Protein AF-A0A060Z5H0-F1 (afdb_monomer_lite)

Structure (mmCIF, N/CA/C/O backbone):
data_AF-A0A060Z5H0-F1
#
_entry.id   AF-A0A060Z5H0-F1
#
loop_
_atom_site.group_PDB
_atom_site.id
_atom_site.type_symbol
_atom_site.label_atom_id
_atom_site.label_alt_id
_atom_site.label_comp_id
_atom_site.label_asym_id
_atom_site.label_entity_id
_atom_site.label_seq_id
_atom_site.pdbx_PDB_ins_code
_atom_site.Cartn_x
_atom_site.Cartn_y
_atom_site.Cartn_z
_atom_site.occupancy
_atom_site.B_iso_or_equiv
_atom_site.auth_seq_id
_atom_site.auth_comp_id
_atom_site.auth_asym_id
_atom_site.auth_atom_id
_atom_site.pdbx_PDB_model_num
ATOM 1 N N . MET A 1 1 ? 12.220 -3.354 -0.453 1.00 87.06 1 MET A N 1
ATOM 2 C CA . MET A 1 1 ? 10.775 -3.037 -0.359 1.00 87.06 1 MET A CA 1
ATOM 3 C C . MET A 1 1 ? 9.912 -3.840 -1.338 1.00 87.06 1 MET A C 1
ATOM 5 O O . MET A 1 1 ? 8.982 -4.487 -0.876 1.00 87.06 1 MET A O 1
ATOM 9 N N . VAL A 1 2 ? 10.214 -3.876 -2.645 1.00 93.00 2 VAL A N 1
ATOM 10 C CA . VAL A 1 2 ? 9.435 -4.644 -3.650 1.00 93.00 2 VAL A CA 1
ATOM 11 C C . VAL A 1 2 ? 9.179 -6.096 -3.223 1.00 93.00 2 VAL A C 1
ATOM 13 O O . VAL A 1 2 ? 8.048 -6.565 -3.284 1.00 93.00 2 VAL A O 1
ATOM 16 N N . PHE A 1 3 ? 10.195 -6.784 -2.693 1.00 94.00 3 PHE A N 1
ATOM 17 C CA . PHE A 1 3 ? 10.060 -8.153 -2.181 1.00 94.00 3 PHE A CA 1
ATOM 18 C C . PHE A 1 3 ? 9.012 -8.300 -1.062 1.00 94.00 3 PHE A C 1
ATOM 20 O O . PHE A 1 3 ? 8.245 -9.257 -1.065 1.00 94.00 3 PHE A O 1
ATOM 27 N N . ILE A 1 4 ? 8.947 -7.343 -0.131 1.00 93.38 4 ILE A N 1
ATOM 28 C CA . ILE A 1 4 ? 7.990 -7.344 0.989 1.00 93.38 4 ILE A CA 1
ATOM 29 C C . ILE A 1 4 ? 6.561 -7.260 0.448 1.00 93.38 4 ILE A C 1
ATOM 31 O O . ILE A 1 4 ? 5.695 -8.051 0.821 1.00 93.38 4 ILE A O 1
ATOM 35 N N . ASN A 1 5 ? 6.336 -6.341 -0.492 1.00 95.31 5 ASN A N 1
ATOM 36 C CA . ASN A 1 5 ? 5.045 -6.200 -1.153 1.00 95.31 5 ASN A CA 1
ATOM 37 C C . ASN A 1 5 ? 4.707 -7.440 -1.985 1.00 95.31 5 ASN A C 1
ATOM 39 O O . ASN A 1 5 ? 3.589 -7.935 -1.895 1.00 95.31 5 ASN A O 1
ATOM 43 N N . LEU A 1 6 ? 5.670 -8.014 -2.712 1.00 95.56 6 LEU A N 1
ATOM 44 C CA . LEU A 1 6 ? 5.471 -9.255 -3.463 1.00 95.56 6 LEU A CA 1
ATOM 45 C C . LEU A 1 6 ? 5.074 -10.423 -2.554 1.00 95.56 6 LEU A C 1
ATOM 47 O O . LEU A 1 6 ? 4.187 -11.203 -2.905 1.00 95.56 6 LEU A O 1
ATOM 51 N N . TYR A 1 7 ? 5.706 -10.535 -1.384 1.00 96.12 7 TYR A N 1
ATOM 52 C CA . TYR A 1 7 ? 5.340 -11.523 -0.378 1.00 96.12 7 TYR A CA 1
ATOM 53 C C . TYR A 1 7 ? 3.886 -11.326 0.068 1.00 96.12 7 TYR A C 1
ATOM 55 O O . TYR A 1 7 ? 3.097 -12.267 0.007 1.00 96.12 7 TYR A O 1
ATOM 63 N N . GLY A 1 8 ? 3.499 -10.095 0.424 1.00 95.00 8 GLY A N 1
ATOM 64 C CA . GLY A 1 8 ? 2.116 -9.767 0.784 1.00 95.00 8 GLY A CA 1
ATOM 65 C C . GLY A 1 8 ? 1.114 -10.041 -0.345 1.00 95.00 8 GLY A C 1
ATOM 66 O O . GLY A 1 8 ? 0.004 -10.511 -0.097 1.00 95.00 8 GLY A O 1
ATOM 67 N N . VAL A 1 9 ? 1.507 -9.834 -1.604 1.00 94.88 9 VAL A N 1
ATOM 68 C CA . VAL A 1 9 ? 0.677 -10.173 -2.768 1.00 94.88 9 VAL A CA 1
ATOM 69 C C . VAL A 1 9 ? 0.440 -11.679 -2.861 1.00 94.88 9 VAL A C 1
ATOM 71 O O . VAL A 1 9 ? -0.715 -12.081 -3.032 1.00 94.88 9 VAL A O 1
ATOM 74 N N . LYS A 1 10 ? 1.499 -12.490 -2.730 1.00 94.81 10 LYS A N 1
ATOM 75 C CA . LYS A 1 10 ? 1.450 -13.952 -2.899 1.00 94.81 10 LYS A CA 1
ATOM 76 C C . LYS A 1 10 ? 0.838 -14.694 -1.713 1.00 94.81 10 LYS A C 1
ATOM 78 O O . LYS A 1 10 ? 0.102 -15.650 -1.929 1.00 94.81 10 LYS A O 1
ATOM 83 N N . TYR A 1 11 ? 1.141 -14.271 -0.489 1.00 95.81 11 TYR A N 1
ATOM 84 C CA . TYR A 1 11 ? 0.785 -14.997 0.736 1.00 95.81 11 TYR A CA 1
ATOM 85 C C . TYR A 1 11 ? -0.258 -14.276 1.601 1.00 95.81 11 TYR A C 1
ATOM 87 O O . TYR A 1 11 ? -0.788 -14.867 2.537 1.00 95.81 11 TYR A O 1
ATOM 95 N N . GLY A 1 12 ? -0.601 -13.028 1.268 1.00 95.62 12 GLY A N 1
ATOM 96 C CA . GLY A 1 12 ? -1.593 -12.224 1.981 1.00 95.62 12 GLY A CA 1
ATOM 97 C C . GLY A 1 12 ? -0.980 -11.261 2.999 1.00 95.62 12 GLY A C 1
ATOM 98 O O . GLY A 1 12 ? 0.125 -11.463 3.506 1.00 95.62 12 GLY A O 1
ATOM 99 N N . ALA A 1 13 ? -1.719 -10.193 3.306 1.00 96.38 13 ALA A N 1
ATOM 100 C CA . ALA A 1 13 ? -1.252 -9.140 4.205 1.00 96.38 13 ALA A CA 1
ATOM 101 C C . ALA A 1 13 ? -1.159 -9.590 5.674 1.00 96.38 13 ALA A C 1
ATOM 103 O O . ALA A 1 13 ? -0.258 -9.151 6.383 1.00 96.38 13 ALA A O 1
ATOM 104 N N . ILE A 1 14 ? -2.040 -10.501 6.108 1.00 97.00 14 ILE A N 1
ATOM 105 C CA . ILE A 1 14 ? -2.019 -11.080 7.462 1.00 97.00 14 ILE A CA 1
ATOM 106 C C . ILE A 1 14 ? -0.723 -11.867 7.678 1.00 97.00 14 ILE A C 1
ATOM 108 O O . ILE A 1 14 ? 0.026 -11.567 8.599 1.00 97.00 14 ILE A O 1
ATOM 112 N N . ALA A 1 15 ? -0.396 -12.793 6.769 1.00 97.44 15 ALA A N 1
ATOM 113 C CA . ALA A 1 15 ? 0.831 -13.584 6.857 1.00 97.44 15 ALA A CA 1
ATOM 114 C C . ALA A 1 15 ? 2.092 -12.705 6.848 1.00 97.44 15 ALA A C 1
ATOM 116 O O . ALA A 1 15 ? 3.072 -13.011 7.524 1.00 97.44 15 ALA A O 1
ATOM 117 N N . LEU A 1 16 ? 2.080 -11.602 6.089 1.00 97.06 16 LEU A N 1
ATOM 118 C CA . LEU A 1 16 ? 3.180 -10.640 6.094 1.00 97.06 16 LEU A CA 1
ATOM 119 C C . LEU A 1 16 ? 3.335 -9.960 7.463 1.00 97.06 16 LEU A C 1
ATOM 121 O O . LEU A 1 16 ? 4.451 -9.870 7.975 1.00 97.06 16 LEU A O 1
ATOM 125 N N . GLN A 1 17 ? 2.232 -9.484 8.044 1.00 96.94 17 GLN A N 1
ATOM 126 C CA . GLN A 1 17 ? 2.236 -8.853 9.362 1.00 96.94 17 GLN A CA 1
ATOM 127 C C . GLN A 1 17 ? 2.701 -9.832 10.447 1.00 96.94 17 GLN A C 1
ATOM 129 O O . GLN A 1 17 ? 3.594 -9.491 11.223 1.00 96.94 17 GLN A O 1
ATOM 134 N N . GLU A 1 18 ? 2.164 -11.052 10.460 1.00 96.62 18 GLU A N 1
ATOM 135 C CA . GLU A 1 18 ? 2.528 -12.092 11.427 1.00 96.62 18 GLU A CA 1
ATOM 136 C C . GLU A 1 18 ? 4.012 -12.454 11.352 1.00 96.62 18 GLU A C 1
ATOM 138 O O . GLU A 1 18 ? 4.663 -12.583 12.387 1.00 96.62 18 GLU A O 1
ATOM 143 N N . ILE A 1 19 ? 4.582 -12.566 10.148 1.00 96.88 19 ILE A N 1
ATOM 144 C CA . ILE A 1 19 ? 6.008 -12.875 9.988 1.00 96.88 19 ILE A CA 1
ATOM 145 C C . ILE A 1 19 ? 6.880 -11.784 10.590 1.00 96.88 19 ILE A C 1
ATOM 147 O O . ILE A 1 19 ? 7.803 -12.103 11.338 1.00 96.88 19 ILE A O 1
ATOM 151 N N . PHE A 1 20 ? 6.598 -10.512 10.310 1.00 96.81 20 PHE A N 1
ATOM 152 C CA . PHE A 1 20 ? 7.379 -9.431 10.904 1.00 96.81 20 PHE A CA 1
ATOM 153 C C . PHE A 1 20 ? 7.239 -9.405 12.423 1.00 96.81 20 PHE A C 1
ATOM 155 O O . PHE A 1 20 ? 8.248 -9.373 13.126 1.00 96.81 20 PHE A O 1
ATOM 162 N N . ASP A 1 21 ? 6.013 -9.481 12.933 1.00 96.50 21 ASP A N 1
ATOM 163 C CA . ASP A 1 21 ? 5.782 -9.396 14.373 1.00 96.50 21 ASP A CA 1
ATOM 164 C C . ASP A 1 21 ? 6.263 -10.646 15.132 1.00 96.50 21 ASP A C 1
ATOM 166 O O . ASP A 1 21 ? 6.560 -10.559 16.324 1.00 96.50 21 ASP A O 1
ATOM 170 N N . SER A 1 22 ? 6.435 -11.785 14.447 1.00 97.19 22 SER A N 1
ATOM 171 C CA . SER A 1 22 ? 7.081 -12.980 15.009 1.00 97.19 22 SER A CA 1
ATOM 172 C C . SER A 1 22 ? 8.581 -12.798 15.260 1.00 97.19 22 SER A C 1
ATOM 174 O O . SER A 1 22 ? 9.131 -13.449 16.148 1.00 97.19 22 SER A O 1
ATOM 176 N N . ILE A 1 23 ? 9.244 -11.912 14.506 1.00 96.81 23 ILE A N 1
ATOM 177 C CA . ILE A 1 23 ? 10.660 -11.578 14.714 1.00 96.81 23 ILE A CA 1
ATOM 178 C C . ILE A 1 23 ? 10.786 -10.701 15.957 1.00 96.81 23 ILE A C 1
ATOM 180 O O . ILE A 1 23 ? 11.606 -10.962 16.836 1.00 96.81 23 ILE A O 1
ATOM 184 N N . GLN A 1 24 ? 9.966 -9.653 16.024 1.00 94.75 24 GLN A N 1
ATOM 185 C CA . GLN A 1 24 ? 9.896 -8.749 17.160 1.00 94.75 24 GLN A CA 1
ATOM 186 C C . GLN A 1 24 ? 8.511 -8.092 17.203 1.00 94.75 24 GLN A C 1
ATOM 188 O O . GLN A 1 24 ? 8.045 -7.607 16.170 1.00 94.75 24 GLN A O 1
ATOM 193 N N . PRO A 1 25 ? 7.871 -7.972 18.383 1.00 94.75 25 PRO A N 1
ATOM 194 C CA . PRO A 1 25 ? 6.619 -7.237 18.498 1.00 94.75 25 PRO A CA 1
ATOM 195 C C . PRO A 1 25 ? 6.749 -5.824 17.922 1.00 94.75 25 PRO A C 1
ATOM 197 O O . PRO A 1 25 ? 7.693 -5.105 18.256 1.00 94.75 25 PRO A O 1
ATOM 200 N N . LYS A 1 26 ? 5.767 -5.408 17.114 1.00 95.06 26 LYS A N 1
ATOM 201 C CA . LYS A 1 26 ? 5.696 -4.082 16.471 1.00 95.06 26 LYS A CA 1
ATOM 202 C C . LYS A 1 26 ? 6.633 -3.868 15.286 1.00 95.06 26 LYS A C 1
ATOM 204 O O . LYS A 1 26 ? 6.644 -2.772 14.716 1.00 95.06 26 LYS A O 1
ATOM 209 N N . MET A 1 27 ? 7.374 -4.894 14.874 1.00 96.31 27 MET A N 1
ATOM 210 C CA . MET A 1 27 ? 8.275 -4.809 13.729 1.00 96.31 27 MET A CA 1
ATOM 211 C C . MET A 1 27 ? 7.520 -4.496 12.436 1.00 96.31 27 MET A C 1
ATOM 213 O O . MET A 1 27 ? 8.025 -3.732 11.616 1.00 96.31 27 MET A O 1
ATOM 217 N N . PHE A 1 28 ? 6.294 -5.004 12.262 1.00 97.38 28 PHE A N 1
ATOM 218 C CA . PHE A 1 28 ? 5.484 -4.680 11.088 1.00 97.38 28 PHE A CA 1
ATOM 219 C C . PHE A 1 28 ? 5.235 -3.170 10.976 1.00 97.38 28 PHE A C 1
ATOM 221 O O . PHE A 1 28 ? 5.504 -2.565 9.936 1.00 97.38 28 PHE A O 1
ATOM 228 N N . GLY A 1 29 ? 4.806 -2.540 12.074 1.00 97.06 29 GLY A N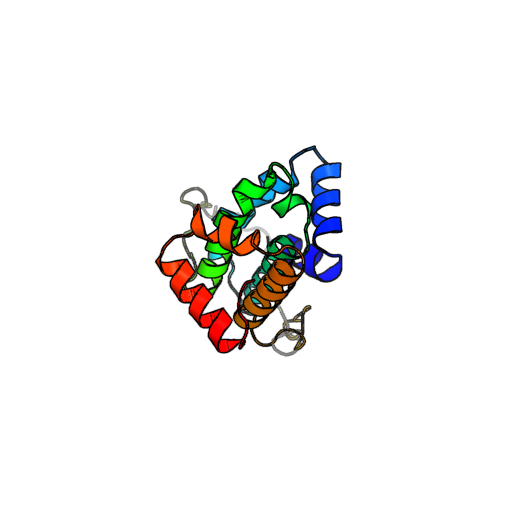 1
ATOM 229 C CA . GLY A 1 29 ? 4.615 -1.092 12.135 1.00 97.06 29 GLY A CA 1
ATOM 230 C C . GLY A 1 29 ? 5.906 -0.316 11.864 1.00 97.06 29 GLY A C 1
ATOM 231 O O . GLY A 1 29 ? 5.883 0.658 11.114 1.00 97.06 29 GLY A O 1
ATOM 232 N N . MET A 1 30 ? 7.043 -0.775 12.400 1.00 96.69 30 MET A N 1
ATOM 233 C CA . MET A 1 30 ? 8.350 -0.152 12.149 1.00 96.69 30 MET A CA 1
ATOM 234 C C . MET A 1 30 ? 8.761 -0.224 10.677 1.00 96.69 30 MET A C 1
ATOM 236 O O . MET A 1 30 ? 9.251 0.765 10.137 1.00 96.69 30 MET A O 1
ATOM 240 N N . VAL A 1 31 ? 8.543 -1.360 10.010 1.00 96.94 31 VAL A N 1
ATOM 241 C CA . VAL A 1 31 ? 8.838 -1.513 8.578 1.00 96.94 31 VAL A CA 1
ATOM 242 C C . VAL A 1 31 ? 7.952 -0.594 7.741 1.00 96.94 31 VAL A C 1
ATOM 244 O O . VAL A 1 31 ? 8.447 0.052 6.818 1.00 96.94 31 VAL A O 1
ATOM 247 N N . LEU A 1 32 ? 6.663 -0.478 8.069 1.00 97.38 32 LEU A N 1
ATOM 248 C CA . LEU A 1 32 ? 5.785 0.462 7.375 1.00 97.38 32 LEU A CA 1
ATOM 249 C C . LEU A 1 32 ? 6.248 1.911 7.559 1.00 97.38 32 LEU A C 1
ATOM 251 O O . LEU A 1 32 ? 6.389 2.636 6.578 1.00 97.38 32 LEU A O 1
ATOM 255 N N . GLU A 1 33 ? 6.520 2.314 8.799 1.00 96.88 33 GLU A N 1
ATOM 256 C CA . GLU A 1 33 ? 6.858 3.694 9.156 1.00 96.88 33 GLU A CA 1
ATOM 257 C C . GLU A 1 33 ? 8.236 4.130 8.648 1.00 96.88 33 GLU A C 1
ATOM 259 O O . GLU A 1 33 ? 8.386 5.252 8.172 1.00 96.88 33 GLU A O 1
ATOM 264 N N . LYS A 1 34 ? 9.251 3.269 8.770 1.00 96.12 34 LYS A N 1
ATOM 265 C CA . LYS A 1 34 ? 10.653 3.630 8.506 1.00 96.12 34 LYS A CA 1
ATOM 266 C C . LYS A 1 34 ? 11.151 3.220 7.129 1.00 96.12 34 LYS A C 1
ATOM 268 O O . LYS A 1 34 ? 12.203 3.695 6.728 1.00 96.12 34 LYS A O 1
ATOM 273 N N . ILE A 1 35 ? 10.440 2.333 6.432 1.00 95.06 35 ILE A N 1
ATOM 274 C CA . ILE A 1 35 ? 10.881 1.809 5.136 1.00 95.06 35 ILE A CA 1
ATOM 275 C C . ILE A 1 35 ? 9.807 2.034 4.080 1.00 95.06 35 ILE A C 1
ATOM 277 O O . ILE A 1 35 ? 10.060 2.709 3.094 1.00 95.06 35 ILE A O 1
ATOM 281 N N . VAL A 1 36 ? 8.604 1.480 4.250 1.00 96.44 36 VAL A N 1
ATOM 282 C CA . VAL A 1 36 ? 7.615 1.498 3.159 1.00 96.44 36 VAL A CA 1
ATOM 283 C C . VAL A 1 36 ? 7.140 2.916 2.859 1.00 96.44 36 VAL A C 1
ATOM 285 O O . VAL A 1 36 ? 7.207 3.330 1.711 1.00 96.44 36 VAL A O 1
ATOM 288 N N . ILE A 1 37 ? 6.690 3.664 3.866 1.00 96.50 37 ILE A N 1
ATOM 289 C CA . ILE A 1 37 ? 6.175 5.027 3.680 1.00 96.50 37 ILE A CA 1
ATOM 290 C C . ILE A 1 37 ? 7.226 5.982 3.078 1.00 96.50 37 ILE A C 1
ATOM 292 O O . ILE A 1 37 ? 6.892 6.625 2.083 1.00 96.50 37 ILE A O 1
ATOM 296 N N . PRO A 1 38 ? 8.459 6.095 3.615 1.00 95.69 38 PRO A N 1
ATOM 297 C CA . PRO A 1 38 ? 9.442 7.039 3.081 1.00 95.69 38 PRO A CA 1
ATOM 298 C C . PRO A 1 38 ? 10.040 6.606 1.737 1.00 95.69 38 PRO A C 1
ATOM 300 O O . PRO A 1 38 ? 10.292 7.453 0.889 1.00 95.69 38 PRO A O 1
ATOM 303 N N . GLU A 1 39 ? 10.229 5.305 1.505 1.00 94.00 39 GLU A N 1
ATOM 304 C CA . GLU A 1 39 ? 10.989 4.841 0.338 1.00 94.00 39 GLU A CA 1
ATOM 305 C C . GLU A 1 39 ? 10.104 4.500 -0.870 1.00 94.00 39 GLU A C 1
ATOM 307 O O . GLU A 1 39 ? 10.637 4.227 -1.943 1.00 94.00 39 GLU A O 1
ATOM 312 N N . VAL A 1 40 ? 8.764 4.479 -0.746 1.00 95.88 40 VAL A N 1
ATOM 313 C CA . VAL A 1 40 ? 7.873 4.049 -1.851 1.00 95.88 40 VAL A CA 1
ATOM 314 C C . VAL A 1 40 ? 8.043 4.882 -3.119 1.00 95.88 40 VAL A C 1
ATOM 316 O O . VAL A 1 40 ? 7.907 4.340 -4.211 1.00 95.88 40 VAL A O 1
ATOM 319 N N . GLN A 1 41 ? 8.389 6.165 -2.990 1.00 95.56 41 GLN A N 1
ATOM 320 C CA . GLN A 1 41 ? 8.627 7.047 -4.137 1.00 95.56 41 GLN A CA 1
ATOM 321 C C . GLN A 1 41 ? 9.884 6.699 -4.938 1.00 95.56 41 GLN A C 1
ATOM 323 O O . GLN A 1 41 ? 9.939 7.008 -6.123 1.00 95.56 41 GLN A O 1
ATOM 328 N N . LYS A 1 42 ? 10.847 5.999 -4.332 1.00 94.19 42 LYS A N 1
ATOM 329 C CA . LYS A 1 42 ? 12.096 5.579 -4.984 1.00 94.19 42 LYS A CA 1
ATOM 330 C C . LYS A 1 42 ? 11.953 4.272 -5.769 1.00 94.19 42 LYS A C 1
ATOM 332 O O . LYS A 1 42 ? 12.930 3.707 -6.250 1.00 94.19 42 LYS A O 1
ATOM 337 N N . VAL A 1 43 ? 10.745 3.704 -5.832 1.00 93.25 43 VAL A N 1
ATOM 338 C CA . VAL A 1 43 ? 10.500 2.472 -6.590 1.00 93.25 43 VAL A CA 1
ATOM 339 C C . VAL A 1 43 ? 10.424 2.809 -8.068 1.00 93.25 43 VAL A C 1
ATOM 341 O O . VAL A 1 43 ? 9.419 3.346 -8.532 1.00 93.25 43 VAL A O 1
ATOM 344 N N . SER A 1 44 ? 11.449 2.401 -8.802 1.00 89.94 44 SER A N 1
ATOM 345 C CA . SER A 1 44 ? 11.507 2.502 -10.256 1.00 89.94 44 SER A CA 1
ATOM 346 C C . SER A 1 44 ? 11.115 1.192 -10.928 1.00 89.94 44 SER A C 1
ATOM 348 O O . SER A 1 44 ? 11.310 0.111 -10.374 1.00 89.94 44 SER A O 1
ATOM 350 N N . GLY A 1 45 ? 10.584 1.298 -12.144 1.00 90.62 45 GLY A N 1
ATOM 351 C CA . GLY A 1 45 ? 10.180 0.151 -12.956 1.00 90.62 45 GLY A CA 1
ATOM 352 C C . GLY A 1 45 ? 8.671 -0.131 -12.899 1.00 90.62 45 GLY A C 1
ATOM 353 O O . GLY A 1 45 ? 8.045 -0.067 -11.835 1.00 90.62 45 GLY A O 1
ATOM 354 N N . PRO A 1 46 ? 8.028 -0.421 -14.047 1.00 91.12 46 PRO A N 1
ATOM 355 C CA . PRO A 1 46 ? 6.579 -0.601 -14.109 1.00 91.12 46 PRO A CA 1
ATOM 356 C C . PRO A 1 46 ? 6.102 -1.827 -13.318 1.00 91.12 46 PRO A C 1
ATOM 358 O O . PRO A 1 46 ? 5.035 -1.780 -12.699 1.00 91.12 46 PRO A O 1
ATOM 361 N N . VAL A 1 47 ? 6.882 -2.913 -13.308 1.00 92.75 47 VAL A N 1
ATOM 362 C CA . VAL A 1 47 ? 6.544 -4.153 -12.593 1.00 92.75 47 VAL A CA 1
ATOM 363 C C . VAL A 1 47 ? 6.687 -3.952 -11.085 1.00 92.75 47 VAL A C 1
ATOM 365 O O . VAL A 1 47 ? 5.782 -4.291 -10.323 1.00 92.75 47 VAL A O 1
ATOM 368 N N . GLU A 1 48 ? 7.775 -3.335 -10.641 1.00 94.50 48 GLU A N 1
ATOM 369 C CA . GLU A 1 48 ? 8.080 -3.047 -9.241 1.00 94.50 48 GLU A CA 1
ATOM 370 C C . GLU A 1 48 ? 7.035 -2.107 -8.637 1.00 94.50 48 GLU A C 1
ATOM 372 O O . GLU A 1 48 ? 6.479 -2.397 -7.572 1.00 94.50 48 GLU A O 1
ATOM 377 N N . LYS A 1 49 ? 6.700 -1.021 -9.348 1.00 95.50 49 LYS A N 1
ATOM 378 C CA . LYS A 1 49 ? 5.634 -0.092 -8.951 1.00 95.50 49 LYS A CA 1
ATOM 379 C C . LYS A 1 49 ? 4.295 -0.800 -8.823 1.00 95.50 49 LYS A C 1
ATOM 381 O O . LYS A 1 49 ? 3.589 -0.605 -7.834 1.00 95.50 49 LYS A O 1
ATOM 386 N N . LYS A 1 50 ? 3.953 -1.666 -9.780 1.00 95.25 50 LYS A N 1
ATOM 387 C CA . LYS A 1 50 ? 2.730 -2.474 -9.732 1.00 95.25 50 LYS A CA 1
ATOM 388 C C . LYS A 1 50 ? 2.725 -3.414 -8.526 1.00 95.25 50 LYS A C 1
ATOM 390 O O . LYS A 1 50 ? 1.719 -3.484 -7.823 1.00 95.25 50 LYS A O 1
ATOM 395 N N . ILE A 1 51 ? 3.839 -4.087 -8.239 1.00 96.44 51 ILE A N 1
ATOM 396 C CA . ILE A 1 51 ? 3.982 -4.950 -7.060 1.00 96.44 51 ILE A CA 1
ATOM 397 C C . ILE A 1 51 ? 3.748 -4.165 -5.775 1.00 96.44 51 ILE A C 1
ATOM 399 O O . ILE A 1 51 ? 2.947 -4.586 -4.938 1.00 96.44 51 ILE A O 1
ATOM 403 N N . CYS A 1 52 ? 4.410 -3.019 -5.629 1.00 97.44 52 CYS A N 1
ATOM 404 C CA . CYS A 1 52 ? 4.251 -2.158 -4.465 1.00 97.44 52 CYS A CA 1
ATOM 405 C C . CYS A 1 52 ? 2.817 -1.646 -4.336 1.00 97.44 52 CYS A C 1
ATOM 407 O O . CYS A 1 52 ? 2.239 -1.735 -3.257 1.00 97.44 52 CYS A O 1
ATOM 409 N N . ALA A 1 53 ? 2.204 -1.214 -5.434 1.00 97.56 53 ALA A N 1
ATOM 410 C CA . ALA A 1 53 ? 0.835 -0.729 -5.428 1.00 97.56 53 ALA A CA 1
ATOM 411 C C . ALA A 1 53 ? -0.173 -1.789 -4.961 1.00 97.56 53 ALA A C 1
ATOM 413 O O . ALA A 1 53 ? -1.010 -1.524 -4.095 1.00 97.56 53 ALA A O 1
ATOM 414 N N . VAL A 1 54 ? -0.079 -3.008 -5.501 1.00 97.69 54 VAL A N 1
ATOM 415 C CA . VAL A 1 54 ? -0.976 -4.114 -5.134 1.00 97.69 54 VAL A CA 1
ATOM 416 C C . VAL A 1 54 ? -0.701 -4.585 -3.704 1.00 97.69 54 VAL A C 1
ATOM 418 O O . VAL A 1 54 ? -1.644 -4.804 -2.944 1.00 97.69 54 VAL A O 1
ATOM 421 N N . GLY A 1 55 ? 0.570 -4.704 -3.311 1.00 97.69 55 GLY A N 1
ATOM 422 C CA . GLY A 1 55 ? 0.960 -5.112 -1.960 1.00 97.69 55 GLY A CA 1
ATOM 423 C C . GLY A 1 55 ? 0.483 -4.134 -0.889 1.00 97.69 55 GLY A C 1
ATOM 424 O O . GLY A 1 55 ? -0.160 -4.552 0.073 1.00 97.69 55 GLY A O 1
ATOM 425 N N . ILE A 1 56 ? 0.705 -2.832 -1.090 1.00 98.38 56 ILE A N 1
ATOM 426 C CA . ILE A 1 56 ? 0.255 -1.789 -0.160 1.00 98.38 56 ILE A CA 1
ATOM 427 C C . ILE A 1 56 ? -1.273 -1.726 -0.112 1.00 98.38 56 ILE A C 1
ATOM 429 O O . ILE A 1 56 ? -1.835 -1.634 0.977 1.00 98.38 56 ILE A O 1
ATOM 433 N N . THR A 1 57 ? -1.959 -1.854 -1.255 1.00 98.25 57 THR A N 1
ATOM 434 C CA . THR A 1 57 ? -3.430 -1.942 -1.284 1.00 98.25 57 THR A CA 1
ATOM 435 C C . THR A 1 57 ? -3.919 -3.080 -0.391 1.00 98.25 57 THR A C 1
ATOM 437 O O . THR A 1 57 ? -4.758 -2.856 0.476 1.00 98.25 57 THR A O 1
ATOM 440 N N . LYS A 1 58 ? -3.344 -4.282 -0.527 1.00 97.75 58 LYS A N 1
ATOM 441 C CA . LYS A 1 58 ? -3.689 -5.424 0.330 1.00 97.75 58 LYS A CA 1
ATOM 442 C C . LYS A 1 58 ? -3.383 -5.168 1.803 1.00 97.75 58 LYS A C 1
ATOM 444 O O . LYS A 1 58 ? -4.187 -5.533 2.651 1.00 97.75 58 LYS A O 1
ATOM 449 N N . ILE A 1 59 ? -2.263 -4.527 2.131 1.00 98.00 59 ILE A N 1
ATOM 450 C CA . ILE A 1 59 ? -1.955 -4.150 3.518 1.00 98.00 59 ILE A CA 1
ATOM 451 C C . ILE A 1 59 ? -3.037 -3.220 4.081 1.00 98.00 59 ILE A C 1
ATOM 453 O O . ILE A 1 59 ? -3.519 -3.449 5.186 1.00 98.00 59 ILE A O 1
ATOM 457 N N . LEU A 1 60 ? -3.461 -2.214 3.315 1.00 97.06 60 LEU A N 1
ATOM 458 C CA . LEU A 1 60 ? -4.486 -1.260 3.737 1.00 97.06 60 LEU A CA 1
ATOM 459 C C . LEU A 1 60 ? -5.869 -1.902 3.906 1.00 97.06 60 LEU A C 1
ATOM 461 O O . LEU A 1 60 ? -6.627 -1.471 4.775 1.00 97.06 60 LEU A O 1
ATOM 465 N N . THR A 1 61 ? -6.220 -2.891 3.075 1.00 96.81 61 THR A N 1
ATOM 466 C CA . THR A 1 61 ? -7.606 -3.384 2.975 1.00 96.81 61 THR A CA 1
ATOM 467 C C . THR A 1 61 ? -7.837 -4.807 3.462 1.00 96.81 61 THR A C 1
ATOM 469 O O . THR A 1 61 ? -8.981 -5.189 3.686 1.00 96.81 61 THR A O 1
ATOM 472 N N . GLU A 1 62 ? -6.784 -5.606 3.613 1.00 96.00 62 GLU A N 1
ATOM 473 C CA . GLU A 1 62 ? -6.860 -7.032 3.965 1.00 96.00 62 GLU A CA 1
ATOM 474 C C . GLU A 1 62 ? -6.063 -7.375 5.234 1.00 96.00 62 GLU A C 1
ATOM 476 O O . GLU A 1 62 ? -5.959 -8.547 5.590 1.00 96.00 62 GLU A O 1
ATOM 481 N N . CYS A 1 63 ? -5.502 -6.382 5.933 1.00 95.81 63 CYS A N 1
ATOM 482 C CA . CYS A 1 63 ? -4.830 -6.571 7.219 1.00 95.81 63 CYS A CA 1
ATOM 483 C C . CYS A 1 63 ? -5.672 -5.966 8.356 1.00 95.81 63 CYS A C 1
ATOM 485 O O . CYS A 1 63 ? -5.618 -4.753 8.564 1.00 95.81 63 CYS A O 1
ATOM 487 N N . PRO A 1 64 ? -6.422 -6.770 9.137 1.00 93.81 64 PRO A N 1
ATOM 488 C CA . PRO A 1 64 ? -7.230 -6.262 10.254 1.00 93.81 64 PRO A CA 1
ATOM 489 C C . PRO A 1 64 ? -6.410 -5.485 11.291 1.00 93.81 64 PRO A C 1
ATOM 491 O O . PRO A 1 64 ? -6.891 -4.513 11.875 1.00 93.81 64 PRO A O 1
ATOM 494 N N . ALA A 1 65 ? -5.133 -5.853 11.463 1.00 93.81 65 ALA A N 1
ATOM 495 C CA . ALA A 1 65 ? -4.222 -5.144 12.352 1.00 93.81 65 ALA A CA 1
ATOM 496 C C . ALA A 1 65 ? -4.086 -3.654 11.982 1.00 93.81 65 ALA A C 1
ATOM 498 O O . ALA A 1 65 ? -3.882 -2.823 12.859 1.00 93.81 65 ALA A O 1
ATOM 499 N N . MET A 1 66 ? -4.269 -3.285 10.712 1.00 94.56 66 MET A N 1
ATOM 500 C CA . MET A 1 66 ? -4.216 -1.894 10.256 1.00 94.56 66 MET A CA 1
ATOM 501 C C . MET A 1 66 ? -5.454 -1.056 10.622 1.00 94.56 66 MET A C 1
ATOM 503 O O . MET A 1 66 ? -5.444 0.147 10.379 1.00 94.56 66 MET A O 1
ATOM 507 N N . ILE A 1 67 ? -6.517 -1.651 11.174 1.00 90.44 67 ILE A N 1
ATOM 508 C CA . ILE A 1 67 ? -7.788 -0.958 11.461 1.00 90.44 67 ILE A CA 1
ATOM 509 C C . ILE A 1 67 ? -8.096 -0.926 12.960 1.00 90.44 67 ILE A C 1
ATOM 511 O O . ILE A 1 67 ? -8.537 0.113 13.473 1.00 90.44 67 ILE A O 1
ATOM 515 N N . ASP A 1 68 ? -7.809 -2.024 13.661 1.00 85.50 68 ASP A N 1
ATOM 516 C CA . ASP A 1 68 ? -8.258 -2.254 15.040 1.00 85.50 68 ASP A CA 1
ATOM 517 C C . ASP A 1 68 ? -7.117 -2.280 16.073 1.00 85.50 68 ASP A C 1
ATOM 519 O O . ASP A 1 68 ? -7.314 -2.702 17.212 1.00 85.50 68 ASP A O 1
ATOM 523 N N . THR A 1 69 ? -5.912 -1.828 15.708 1.00 90.00 69 THR A N 1
ATOM 524 C CA . THR A 1 69 ? -4.741 -1.862 16.605 1.00 90.00 69 THR A CA 1
ATOM 525 C C . THR A 1 69 ? -3.985 -0.532 16.644 1.00 90.00 69 THR A C 1
ATOM 527 O O . THR A 1 69 ? -4.425 0.488 16.118 1.00 90.00 69 THR A O 1
ATOM 530 N N . GLU A 1 70 ? -2.804 -0.522 17.264 1.00 89.00 70 GLU A N 1
ATOM 531 C CA . GLU A 1 70 ? -1.911 0.638 17.260 1.00 89.00 70 GLU A CA 1
ATOM 532 C C . GLU A 1 70 ? -1.372 1.009 15.867 1.00 89.00 70 GLU A C 1
ATOM 534 O O . GLU A 1 70 ? -0.874 2.124 15.691 1.00 89.00 70 GLU A O 1
ATOM 539 N N . TYR A 1 71 ? -1.488 0.121 14.870 1.00 94.50 71 TYR A N 1
ATOM 540 C CA . TYR A 1 71 ? -1.079 0.403 13.491 1.00 94.50 71 TYR A CA 1
ATOM 541 C C . TYR A 1 71 ? -2.072 1.277 12.722 1.00 94.50 71 TYR A C 1
ATOM 543 O O . TYR A 1 71 ? -1.706 1.820 11.683 1.00 94.50 71 TYR A O 1
ATOM 551 N N . THR A 1 72 ? -3.284 1.506 13.238 1.00 93.75 72 THR A N 1
ATOM 552 C CA . THR A 1 72 ? -4.299 2.350 12.581 1.00 93.75 72 THR A CA 1
ATOM 553 C C . THR A 1 72 ? -3.791 3.761 12.281 1.00 93.75 72 THR A C 1
ATOM 555 O O . THR A 1 72 ? -4.140 4.345 11.258 1.00 93.75 72 THR A O 1
ATOM 558 N N . LYS A 1 73 ? -2.877 4.286 13.108 1.00 93.44 73 LYS A N 1
ATOM 559 C CA . LYS A 1 73 ? -2.208 5.579 12.876 1.00 93.44 73 LYS A CA 1
ATOM 560 C C . LYS A 1 73 ? -1.359 5.621 11.594 1.00 93.44 73 LYS A C 1
ATOM 562 O O . LYS A 1 73 ? -1.111 6.700 11.070 1.00 93.44 73 LYS A O 1
ATOM 567 N N . LEU A 1 74 ? -0.898 4.467 11.107 1.00 95.94 74 LEU A N 1
ATOM 568 C CA . LEU A 1 74 ? -0.077 4.332 9.899 1.00 95.94 74 LEU A CA 1
ATOM 569 C C . LEU A 1 74 ? -0.925 4.160 8.637 1.00 95.94 74 LEU A C 1
ATOM 571 O O . LEU A 1 74 ? -0.397 4.303 7.538 1.00 95.94 74 LEU A O 1
ATOM 575 N N . TRP A 1 75 ? -2.225 3.886 8.773 1.00 96.25 75 TRP A N 1
ATOM 576 C CA . TRP A 1 75 ? -3.104 3.620 7.636 1.00 96.25 75 TRP A CA 1
ATOM 577 C C . TRP A 1 75 ? -3.187 4.815 6.681 1.00 96.25 75 TRP A C 1
ATOM 579 O O . TRP A 1 75 ? -2.940 4.672 5.486 1.00 96.25 75 TRP A O 1
ATOM 589 N N . THR A 1 76 ? -3.464 6.013 7.202 1.00 95.56 76 THR A N 1
ATOM 590 C CA . THR A 1 76 ? -3.597 7.217 6.368 1.00 95.56 76 THR A CA 1
ATOM 591 C C . THR A 1 76 ? -2.268 7.656 5.739 1.00 95.56 76 THR A C 1
ATOM 593 O O . THR A 1 76 ? -2.256 7.887 4.529 1.00 95.56 76 THR A O 1
ATOM 596 N N . PRO A 1 77 ? -1.134 7.704 6.472 1.00 96.25 77 PRO A N 1
ATOM 597 C CA . PRO A 1 77 ? 0.178 7.938 5.864 1.00 96.25 77 PRO A CA 1
ATOM 598 C C . PRO A 1 77 ? 0.536 6.927 4.769 1.00 96.25 77 PRO A C 1
ATOM 600 O O . PRO A 1 77 ? 1.047 7.315 3.721 1.00 96.25 77 PRO A O 1
ATOM 603 N N . LEU A 1 78 ? 0.228 5.642 4.972 1.00 97.50 78 LEU A N 1
ATOM 604 C CA . LEU A 1 78 ? 0.491 4.598 3.984 1.00 97.50 78 LEU A CA 1
ATOM 605 C C . LEU A 1 78 ? -0.386 4.752 2.733 1.00 97.50 78 LEU A C 1
ATOM 607 O O . LEU A 1 78 ? 0.112 4.604 1.618 1.00 97.50 78 LEU A O 1
ATOM 611 N N . LEU A 1 79 ? -1.667 5.099 2.895 1.00 97.62 79 LEU A N 1
ATOM 612 C CA . LEU A 1 79 ? -2.546 5.428 1.771 1.00 97.62 79 LEU A CA 1
ATOM 613 C C . LEU A 1 79 ? -2.035 6.651 1.001 1.00 97.62 79 LEU A C 1
ATOM 615 O O . LEU A 1 79 ? -2.014 6.634 -0.227 1.00 97.62 79 LEU A O 1
ATOM 619 N N . GLN A 1 80 ? -1.598 7.697 1.702 1.00 96.81 80 GLN A N 1
ATOM 620 C CA . GLN A 1 80 ? -1.047 8.888 1.060 1.00 96.81 80 GLN A CA 1
ATOM 621 C C . GLN A 1 80 ? 0.233 8.565 0.281 1.00 96.81 80 GLN A C 1
ATOM 623 O O . GLN A 1 80 ? 0.397 9.044 -0.836 1.00 96.81 80 GLN A O 1
ATOM 628 N N . ALA A 1 81 ? 1.103 7.710 0.823 1.00 97.06 81 ALA A N 1
ATOM 629 C CA . ALA A 1 81 ? 2.308 7.247 0.141 1.00 97.06 81 ALA A CA 1
ATOM 630 C C . ALA A 1 81 ? 1.974 6.432 -1.128 1.00 97.06 81 ALA A C 1
ATOM 632 O O . ALA A 1 81 ? 2.615 6.604 -2.165 1.00 97.06 81 ALA A O 1
ATOM 633 N N . LEU A 1 82 ? 0.924 5.602 -1.080 1.00 98.12 82 LEU A N 1
ATOM 634 C CA . LEU A 1 82 ? 0.413 4.876 -2.247 1.00 98.12 82 LEU A CA 1
ATOM 635 C C . LEU A 1 82 ? -0.159 5.815 -3.320 1.00 98.12 82 LEU A C 1
ATOM 637 O O . LEU A 1 82 ? 0.093 5.611 -4.503 1.00 98.12 82 LEU A O 1
ATOM 641 N N . ILE A 1 83 ? -0.899 6.853 -2.928 1.00 97.75 83 ILE A N 1
ATOM 642 C CA . ILE A 1 83 ? -1.385 7.875 -3.869 1.00 97.75 83 ILE A CA 1
ATOM 643 C C . ILE A 1 83 ? -0.206 8.666 -4.447 1.00 97.75 83 ILE A C 1
ATOM 645 O O . ILE A 1 83 ? -0.176 8.939 -5.642 1.00 97.75 83 ILE A O 1
ATOM 649 N N . GLY A 1 84 ? 0.814 8.955 -3.637 1.00 96.94 84 GLY A N 1
ATOM 650 C CA . GLY A 1 84 ? 2.070 9.516 -4.123 1.00 96.94 84 GLY A CA 1
ATOM 651 C C . GLY A 1 84 ? 2.678 8.651 -5.225 1.00 96.94 84 GLY A C 1
ATOM 652 O O . GLY A 1 84 ? 3.016 9.163 -6.281 1.00 96.94 84 GLY A O 1
ATOM 653 N N . LEU A 1 85 ? 2.749 7.325 -5.035 1.00 96.81 85 LEU A N 1
ATOM 654 C CA . LEU A 1 85 ? 3.335 6.391 -6.017 1.00 96.81 85 LEU A CA 1
ATOM 655 C C . LEU A 1 85 ? 2.633 6.458 -7.381 1.00 96.81 85 LEU A C 1
ATOM 657 O O . LEU A 1 85 ? 3.202 6.106 -8.413 1.00 96.81 85 LEU A O 1
ATOM 661 N N . PHE A 1 86 ? 1.374 6.873 -7.371 1.00 96.44 86 PHE A N 1
ATOM 662 C CA . PHE A 1 86 ? 0.513 6.945 -8.532 1.00 96.44 86 PHE A CA 1
ATOM 663 C C . PHE A 1 86 ? 0.542 8.271 -9.283 1.00 96.44 86 PHE A C 1
ATOM 665 O O . PHE A 1 86 ? 0.207 8.271 -10.472 1.00 96.44 86 PHE A O 1
ATOM 672 N N . GLU A 1 87 ? 0.835 9.368 -8.590 1.00 96.00 87 GLU A N 1
ATOM 673 C CA . GLU A 1 87 ? 0.617 10.728 -9.098 1.00 96.00 87 GLU A CA 1
ATOM 674 C C . GLU A 1 87 ? 1.875 11.594 -9.078 1.00 96.00 87 GLU A C 1
ATOM 676 O O . GLU A 1 87 ? 1.978 12.537 -9.860 1.00 96.00 87 GLU A O 1
ATOM 681 N N . LEU A 1 88 ? 2.836 11.281 -8.211 1.00 94.19 88 LEU A N 1
ATOM 682 C CA . LEU A 1 88 ? 4.090 12.011 -8.109 1.00 94.19 88 LEU A CA 1
ATOM 683 C C . LEU A 1 88 ? 5.173 11.357 -8.984 1.00 94.19 88 LEU A C 1
ATOM 685 O O . LEU A 1 88 ? 5.103 10.156 -9.277 1.00 94.19 88 LEU A O 1
ATOM 689 N N . PRO A 1 89 ? 6.160 12.145 -9.447 1.00 90.88 89 PRO A N 1
ATOM 690 C CA . PRO A 1 89 ? 7.329 11.601 -10.126 1.00 90.88 89 PRO A CA 1
ATOM 691 C C . PRO A 1 89 ? 8.141 10.692 -9.195 1.00 90.88 89 PRO A C 1
ATOM 693 O O . PRO A 1 89 ? 8.041 10.790 -7.975 1.00 90.88 89 PRO A O 1
ATOM 696 N N . GLU A 1 90 ? 8.957 9.822 -9.793 1.00 89.38 90 GLU A N 1
ATOM 697 C CA . GLU A 1 90 ? 9.927 9.014 -9.045 1.00 89.38 90 GLU A CA 1
ATOM 698 C C . GLU A 1 90 ? 10.894 9.923 -8.280 1.00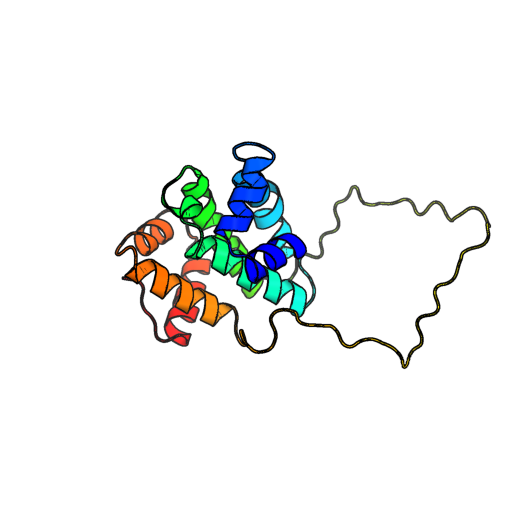 89.38 90 GLU A C 1
ATOM 700 O O . GLU A 1 90 ? 11.289 10.986 -8.767 1.00 89.38 90 GLU A O 1
ATOM 705 N N . ASP A 1 91 ? 11.237 9.509 -7.062 1.00 88.94 91 ASP A N 1
ATOM 706 C CA . ASP A 1 91 ? 12.283 10.153 -6.281 1.00 88.94 91 ASP A CA 1
ATOM 707 C C . ASP A 1 91 ? 13.637 9.545 -6.661 1.00 88.94 91 ASP A C 1
ATOM 709 O O . ASP A 1 91 ? 14.001 8.467 -6.189 1.00 88.94 91 ASP A O 1
ATOM 713 N N . ASP A 1 92 ? 14.367 10.259 -7.516 1.00 82.50 92 ASP A N 1
ATOM 714 C CA . ASP A 1 92 ? 15.713 9.894 -7.969 1.00 82.50 92 ASP A CA 1
ATOM 715 C C . ASP A 1 92 ? 16.815 10.434 -7.032 1.00 82.50 92 ASP A C 1
ATOM 717 O O . ASP A 1 92 ? 17.995 10.449 -7.398 1.00 82.50 92 ASP A O 1
ATOM 721 N N . SER A 1 93 ? 16.467 10.936 -5.837 1.00 80.12 93 SER A N 1
ATOM 722 C CA . SER A 1 93 ? 17.467 11.443 -4.898 1.00 80.12 93 SER A CA 1
ATOM 723 C C . SER A 1 93 ? 18.354 10.314 -4.369 1.00 80.12 93 SER A C 1
ATOM 725 O O . SER A 1 93 ? 17.906 9.343 -3.753 1.00 80.12 93 SER A O 1
ATOM 727 N N . ILE A 1 94 ? 19.655 10.462 -4.607 1.00 66.62 94 ILE A N 1
ATOM 728 C CA . ILE A 1 94 ? 20.689 9.600 -4.043 1.00 66.62 94 ILE A CA 1
ATOM 729 C C . ILE A 1 94 ? 21.047 10.181 -2.667 1.00 66.62 94 ILE A C 1
ATOM 731 O O . ILE A 1 94 ? 21.281 11.389 -2.578 1.00 66.62 94 ILE A O 1
ATOM 735 N N . PRO A 1 95 ? 21.075 9.382 -1.586 1.00 62.50 95 PRO A N 1
ATOM 736 C CA . PRO A 1 95 ? 21.554 9.858 -0.293 1.00 62.50 95 PRO A CA 1
ATOM 737 C C . PRO A 1 95 ? 22.990 10.388 -0.419 1.00 62.50 95 PRO A C 1
ATOM 739 O O . PRO A 1 95 ? 23.837 9.706 -0.991 1.00 62.50 95 PRO A O 1
ATOM 742 N N . ASP A 1 96 ? 23.282 11.561 0.153 1.00 57.00 96 ASP A N 1
ATOM 743 C CA . ASP A 1 96 ? 24.624 12.182 0.111 1.00 57.00 96 ASP A CA 1
ATOM 744 C C . ASP A 1 96 ? 25.749 11.243 0.615 1.00 57.00 96 ASP A C 1
ATOM 746 O O . ASP A 1 96 ? 26.905 11.376 0.210 1.00 57.00 96 ASP A O 1
ATOM 750 N N . ASP A 1 97 ? 25.413 10.257 1.457 1.00 54.44 97 ASP A N 1
ATOM 751 C CA . ASP A 1 97 ? 26.344 9.265 2.015 1.00 54.44 97 ASP A CA 1
ATOM 752 C C . ASP A 1 97 ? 26.687 8.097 1.058 1.00 54.44 97 ASP A C 1
ATOM 754 O O . ASP A 1 97 ? 27.545 7.277 1.381 1.00 54.44 97 ASP A O 1
ATOM 758 N N . GLU A 1 98 ? 26.074 8.019 -0.131 1.00 47.38 98 GLU A N 1
ATOM 759 C CA . GLU A 1 98 ? 26.439 7.071 -1.201 1.00 47.38 98 GLU A CA 1
ATOM 760 C C . GLU A 1 98 ? 27.381 7.685 -2.252 1.00 47.38 98 GLU A C 1
ATOM 762 O O . GLU A 1 98 ? 27.495 7.191 -3.375 1.00 47.38 98 GLU A O 1
ATOM 767 N N . HIS A 1 99 ? 28.168 8.699 -1.881 1.00 48.03 99 HIS A N 1
ATOM 768 C CA . HIS A 1 99 ? 29.473 8.880 -2.515 1.00 48.03 99 HIS A CA 1
ATOM 769 C C . HIS A 1 99 ? 30.383 7.714 -2.105 1.00 48.03 99 HIS A C 1
ATOM 771 O O . HIS A 1 99 ? 31.319 7.857 -1.316 1.00 48.03 99 HIS A O 1
ATOM 777 N N . PHE A 1 100 ? 30.131 6.536 -2.679 1.00 49.44 100 PHE A N 1
ATOM 778 C CA . PHE A 1 100 ? 31.200 5.583 -2.895 1.00 49.44 100 PHE A CA 1
ATOM 779 C C . PHE A 1 100 ? 32.263 6.354 -3.673 1.00 49.44 100 PHE A C 1
ATOM 781 O O . PHE A 1 100 ? 32.087 6.710 -4.837 1.00 49.44 100 PHE A O 1
ATOM 788 N N . ILE A 1 101 ? 33.358 6.697 -2.998 1.00 48.47 101 ILE A N 1
ATOM 789 C CA . ILE A 1 101 ? 34.611 6.901 -3.701 1.00 48.47 101 ILE A CA 1
ATOM 790 C C . ILE A 1 101 ? 34.808 5.563 -4.402 1.00 48.47 101 ILE A C 1
ATOM 792 O O . ILE A 1 101 ? 35.102 4.571 -3.733 1.00 48.47 101 ILE A O 1
ATOM 796 N N . ASP A 1 102 ? 34.561 5.518 -5.711 1.00 48.53 102 ASP A N 1
ATOM 797 C CA . ASP A 1 102 ? 35.121 4.484 -6.566 1.00 48.53 102 ASP A CA 1
ATOM 798 C C . ASP A 1 102 ? 36.629 4.588 -6.343 1.00 48.53 102 ASP A C 1
ATOM 800 O O . ASP A 1 102 ? 37.330 5.406 -6.942 1.00 48.53 102 ASP A O 1
ATOM 804 N N . ILE A 1 103 ? 37.131 3.828 -5.371 1.00 50.91 103 ILE A N 1
ATOM 805 C CA . ILE A 1 103 ? 38.536 3.492 -5.313 1.00 50.91 103 ILE A CA 1
ATOM 806 C C . ILE A 1 103 ? 38.694 2.664 -6.573 1.00 50.91 103 ILE A C 1
ATOM 808 O O . ILE A 1 103 ? 38.323 1.494 -6.570 1.00 50.91 103 ILE A O 1
ATOM 812 N N . GLU A 1 104 ? 39.129 3.316 -7.657 1.00 51.56 104 GLU A N 1
ATOM 813 C CA . GLU A 1 104 ? 39.553 2.668 -8.891 1.00 51.56 104 GLU A CA 1
ATOM 814 C C . GLU A 1 104 ? 40.276 1.386 -8.492 1.00 51.56 104 GLU A C 1
ATOM 816 O O . GLU A 1 104 ? 41.322 1.428 -7.831 1.00 51.56 104 GLU A O 1
ATOM 821 N N . ASP A 1 105 ? 39.627 0.258 -8.788 1.00 50.50 105 ASP A N 1
ATOM 822 C CA . ASP A 1 105 ? 40.096 -1.058 -8.406 1.00 50.50 105 ASP A CA 1
ATOM 823 C C . ASP A 1 105 ? 41.572 -1.157 -8.784 1.00 50.50 105 ASP A C 1
ATOM 825 O O . ASP A 1 105 ? 41.984 -0.925 -9.925 1.00 50.50 105 ASP A O 1
ATOM 829 N N . THR A 1 106 ? 42.377 -1.519 -7.790 1.00 55.03 106 THR A N 1
ATOM 830 C CA . THR A 1 106 ? 43.750 -1.976 -8.001 1.00 55.03 106 THR A CA 1
ATOM 831 C C . THR A 1 106 ? 43.736 -2.952 -9.186 1.00 55.03 106 THR A C 1
ATOM 833 O O . THR A 1 106 ? 42.864 -3.820 -9.188 1.00 55.03 106 THR A O 1
ATOM 836 N N . PRO A 1 107 ? 44.637 -2.851 -10.187 1.00 47.59 107 PRO A N 1
ATOM 837 C CA . PRO A 1 107 ? 44.535 -3.592 -11.446 1.00 47.59 107 PRO A CA 1
ATOM 838 C C . PRO A 1 107 ? 44.657 -5.101 -11.198 1.00 47.59 107 PRO A C 1
ATOM 840 O O . PRO A 1 107 ? 45.736 -5.690 -11.228 1.00 47.59 107 PRO A O 1
ATOM 843 N N . GLY A 1 108 ? 43.521 -5.719 -10.909 1.00 59.41 108 GLY A N 1
ATOM 844 C CA . GLY A 1 108 ? 43.348 -7.109 -10.549 1.00 59.41 108 GLY A CA 1
ATOM 845 C C . GLY A 1 108 ? 42.148 -7.636 -11.318 1.00 59.41 108 GLY A C 1
ATOM 846 O O . GLY A 1 108 ? 41.079 -7.043 -11.304 1.00 59.41 108 GLY A O 1
ATOM 847 N N . TYR A 1 109 ? 42.384 -8.721 -12.049 1.00 56.97 109 TYR A N 1
ATOM 848 C CA . TYR A 1 109 ? 41.472 -9.458 -12.926 1.00 56.97 109 TYR A CA 1
ATOM 849 C C . TYR A 1 109 ? 39.961 -9.248 -12.648 1.00 56.97 109 TYR A C 1
ATOM 851 O O . TYR A 1 109 ? 39.363 -9.960 -11.841 1.00 56.97 109 TYR A O 1
ATOM 859 N N . GLN A 1 110 ? 39.327 -8.304 -13.353 1.00 61.28 110 GLN A N 1
ATOM 860 C CA . GLN A 1 110 ? 37.871 -8.138 -13.333 1.00 61.28 110 GLN A CA 1
ATOM 861 C C . GLN A 1 110 ? 37.213 -9.292 -14.101 1.00 61.28 110 GLN A C 1
ATOM 863 O O . GLN A 1 110 ? 37.516 -9.551 -15.268 1.00 61.28 110 GLN A O 1
ATOM 868 N N . THR A 1 111 ? 36.299 -10.008 -13.449 1.00 64.25 111 THR A N 1
ATOM 869 C CA . THR A 1 111 ? 35.482 -11.037 -14.101 1.00 64.25 111 THR A CA 1
ATOM 870 C C . THR A 1 111 ? 34.343 -10.355 -14.859 1.00 64.25 111 THR A C 1
ATOM 872 O O . THR A 1 111 ? 33.370 -9.896 -14.272 1.00 64.25 111 THR A O 1
ATOM 875 N N . ALA A 1 112 ? 34.466 -10.251 -16.184 1.00 67.56 112 ALA A N 1
ATOM 876 C CA . ALA A 1 112 ? 33.428 -9.649 -17.016 1.00 67.56 112 ALA A CA 1
ATOM 877 C C . ALA A 1 112 ? 32.229 -10.603 -17.177 1.00 67.56 112 ALA A C 1
ATOM 879 O O . ALA A 1 112 ? 32.367 -11.712 -17.697 1.00 67.56 112 ALA A O 1
ATOM 880 N N . PHE A 1 113 ? 31.034 -10.164 -16.770 1.00 73.00 113 PHE A N 1
ATOM 881 C CA . PHE A 1 113 ? 29.778 -10.839 -17.097 1.00 73.00 113 PHE A CA 1
ATOM 882 C C . PHE A 1 113 ? 29.307 -10.387 -18.485 1.00 73.00 113 PHE A C 1
ATOM 884 O O . PHE A 1 113 ? 28.875 -9.253 -18.670 1.00 73.00 113 PHE A O 1
ATOM 891 N N . SER A 1 114 ? 29.390 -11.267 -19.485 1.00 73.69 114 SER A N 1
ATOM 892 C CA . SER A 1 114 ? 28.808 -11.016 -20.808 1.00 73.69 114 SER A CA 1
ATOM 893 C C . SER A 1 114 ? 27.389 -11.576 -20.871 1.00 73.69 114 SER A C 1
ATOM 895 O O . SER A 1 114 ? 27.190 -12.775 -21.071 1.00 73.69 114 SER A O 1
ATOM 897 N N . GLN A 1 115 ? 26.386 -10.712 -20.720 1.00 67.38 115 GLN A N 1
ATOM 898 C CA . GLN A 1 115 ? 25.002 -11.092 -20.988 1.00 67.38 115 GLN A CA 1
ATOM 899 C C . GLN A 1 115 ? 24.808 -11.270 -22.501 1.00 67.38 115 GLN A C 1
ATOM 901 O O . GLN A 1 115 ? 25.103 -10.375 -23.291 1.00 67.38 115 GLN A O 1
ATOM 906 N N . LEU A 1 116 ? 24.316 -12.435 -22.926 1.00 75.38 116 LEU A N 1
ATOM 907 C CA . LEU A 1 116 ? 24.032 -12.696 -24.337 1.00 75.38 116 LEU A CA 1
ATOM 908 C C . LEU A 1 116 ? 22.875 -11.800 -24.803 1.00 75.38 116 LEU A C 1
ATOM 910 O O . LEU A 1 116 ? 21.746 -11.966 -24.341 1.00 75.38 116 LEU A O 1
ATOM 914 N N . ALA A 1 117 ? 23.142 -10.910 -25.763 1.00 70.38 117 ALA A N 1
ATOM 915 C C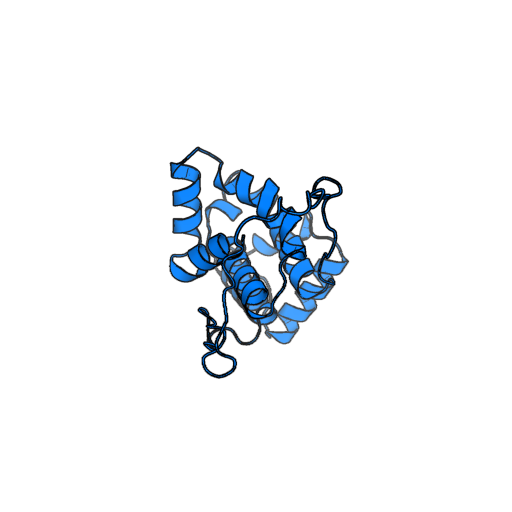A . ALA A 1 117 ? 22.187 -9.918 -26.276 1.00 70.38 117 ALA A CA 1
ATOM 916 C C . ALA A 1 117 ? 20.843 -10.505 -26.764 1.00 70.38 117 ALA A C 1
ATOM 918 O O . ALA A 1 117 ? 19.832 -9.810 -26.774 1.00 70.38 117 ALA A O 1
ATOM 919 N N . PHE A 1 118 ? 20.812 -11.791 -27.131 1.00 69.38 118 PHE A N 1
ATOM 920 C CA . PHE A 1 118 ? 19.620 -12.488 -27.634 1.00 69.38 118 PHE A CA 1
ATOM 921 C C . PHE A 1 118 ? 19.008 -13.498 -26.648 1.00 69.38 118 PHE A C 1
ATOM 923 O O . PHE A 1 118 ? 17.996 -14.115 -26.965 1.00 69.38 118 PHE A O 1
ATOM 930 N N . ALA A 1 119 ? 19.593 -13.673 -25.456 1.00 69.88 119 ALA A N 1
ATOM 931 C CA . ALA A 1 119 ? 19.084 -14.575 -24.415 1.00 69.88 119 ALA A CA 1
ATOM 932 C C . ALA A 1 119 ? 18.546 -13.817 -23.187 1.00 69.88 119 ALA A C 1
ATOM 934 O O . ALA A 1 119 ? 18.468 -14.374 -22.089 1.00 69.88 119 ALA A O 1
ATOM 935 N N . GLY A 1 120 ? 18.184 -12.541 -23.356 1.00 60.28 120 GLY A N 1
ATOM 936 C CA . GLY A 1 120 ? 17.503 -11.773 -22.320 1.00 60.28 120 GLY A CA 1
ATOM 937 C C . GLY A 1 120 ? 16.174 -12.439 -21.962 1.00 60.28 120 GLY A C 1
ATOM 938 O O . GLY A 1 120 ? 15.295 -12.584 -22.813 1.00 60.28 120 GLY A O 1
ATOM 939 N N . LYS A 1 121 ? 16.017 -12.874 -20.707 1.00 63.66 121 LYS A N 1
ATOM 940 C CA . LYS A 1 121 ? 14.704 -13.288 -20.202 1.00 63.66 121 LYS A CA 1
ATOM 941 C C . LYS A 1 121 ? 13.796 -12.063 -20.220 1.00 63.66 121 LYS A C 1
ATOM 943 O O . LYS A 1 121 ? 14.193 -11.011 -19.727 1.00 63.66 121 LYS A O 1
ATOM 948 N N . LYS A 1 122 ? 12.587 -12.205 -20.772 1.00 65.62 122 LYS A N 1
ATOM 949 C CA . LYS A 1 122 ? 11.549 -11.181 -20.612 1.00 65.62 122 LYS A CA 1
ATOM 950 C C . LYS A 1 122 ? 11.336 -10.930 -19.123 1.00 65.62 122 LYS A C 1
ATOM 952 O O . LYS A 1 122 ? 11.294 -11.885 -18.344 1.00 65.62 122 LYS A O 1
ATOM 957 N N . GLU A 1 123 ? 11.212 -9.659 -18.769 1.00 69.94 123 GLU A N 1
ATOM 958 C CA . GLU A 1 123 ? 10.865 -9.220 -17.425 1.00 69.94 123 GLU A CA 1
ATOM 959 C C . GLU A 1 123 ? 9.590 -9.952 -16.982 1.00 69.94 123 GLU A C 1
ATOM 961 O O . GLU A 1 123 ? 8.568 -9.941 -17.673 1.00 69.94 123 GLU A O 1
ATOM 966 N N . HIS A 1 124 ? 9.699 -10.723 -15.900 1.00 80.44 124 HIS A N 1
ATOM 967 C CA . HIS A 1 124 ? 8.615 -11.573 -15.427 1.00 80.44 124 HIS A CA 1
ATOM 968 C C . HIS A 1 124 ? 7.755 -10.774 -14.455 1.00 80.44 124 HIS A C 1
ATOM 970 O O . HIS A 1 124 ? 8.179 -10.548 -13.326 1.00 80.44 124 HIS A O 1
ATOM 976 N N . ASP A 1 125 ? 6.550 -10.389 -14.876 1.00 85.38 125 ASP A N 1
ATOM 977 C CA . ASP A 1 125 ? 5.546 -9.806 -13.985 1.00 85.38 125 ASP A CA 1
ATOM 978 C C . ASP A 1 125 ? 4.888 -10.924 -13.149 1.00 85.38 125 ASP A C 1
ATOM 980 O O . ASP A 1 125 ? 4.120 -11.725 -13.694 1.00 85.38 125 ASP A O 1
ATOM 984 N N . PRO A 1 126 ? 5.156 -11.006 -11.831 1.00 84.94 126 PRO A N 1
ATOM 985 C CA . PRO A 1 126 ? 4.592 -12.047 -10.980 1.00 84.94 126 PRO A CA 1
ATOM 986 C C . PRO A 1 126 ? 3.110 -11.815 -10.641 1.00 84.94 126 PRO A C 1
ATOM 988 O O . PRO A 1 126 ? 2.486 -12.703 -10.061 1.00 84.94 126 PRO A O 1
ATOM 991 N N . ILE A 1 127 ? 2.560 -10.634 -10.948 1.00 86.69 127 ILE A N 1
ATOM 992 C CA . ILE A 1 127 ? 1.142 -10.285 -10.776 1.00 86.69 127 ILE A CA 1
ATOM 993 C C . ILE A 1 127 ? 0.359 -10.585 -12.060 1.00 86.69 127 ILE A C 1
ATOM 995 O O . ILE A 1 127 ? -0.812 -10.965 -11.996 1.00 86.69 127 ILE A O 1
ATOM 999 N N . GLY A 1 128 ? 1.011 -10.453 -13.217 1.00 83.44 128 GLY A N 1
ATOM 1000 C CA . GLY A 1 128 ? 0.419 -10.691 -14.531 1.00 83.44 128 GLY A CA 1
ATOM 1001 C C . GLY A 1 128 ? -0.775 -9.775 -14.823 1.00 83.44 128 GLY A C 1
ATOM 1002 O O . GLY A 1 128 ? -0.986 -8.756 -14.164 1.00 83.44 128 GLY A O 1
ATOM 1003 N N . ASP A 1 129 ? -1.607 -10.146 -15.792 1.00 80.00 129 ASP A N 1
ATOM 1004 C CA . ASP A 1 129 ? -2.712 -9.294 -16.268 1.00 80.00 129 ASP A CA 1
ATOM 1005 C C . ASP A 1 129 ? -3.906 -9.194 -15.303 1.00 80.00 129 ASP A C 1
ATOM 1007 O O . ASP A 1 129 ? -4.848 -8.447 -15.565 1.00 80.00 129 ASP A O 1
ATOM 1011 N N . VAL A 1 130 ? -3.860 -9.900 -14.164 1.00 77.44 130 VAL A N 1
ATOM 1012 C CA . VAL A 1 130 ? -4.919 -9.897 -13.136 1.00 77.44 130 VAL A CA 1
ATOM 1013 C C . VAL A 1 130 ? -5.209 -8.480 -12.633 1.00 77.44 130 VAL A C 1
ATOM 1015 O O . VAL A 1 130 ? -6.354 -8.152 -12.331 1.00 77.44 130 VAL A O 1
ATOM 1018 N N . VAL A 1 131 ? -4.181 -7.628 -12.564 1.00 84.69 131 VAL A N 1
ATOM 1019 C CA . VAL A 1 131 ? -4.320 -6.218 -12.187 1.00 84.69 131 VAL A CA 1
ATOM 1020 C C . VAL A 1 131 ? -3.856 -5.344 -13.343 1.00 84.69 131 VAL A C 1
ATOM 1022 O O . VAL A 1 131 ? -2.665 -5.089 -13.500 1.00 84.69 131 VAL A O 1
ATOM 1025 N N . SER A 1 132 ? -4.799 -4.861 -14.148 1.00 83.75 132 SER A N 1
ATOM 1026 C CA . SER A 1 132 ? -4.490 -3.962 -15.269 1.00 83.75 132 SER A CA 1
ATOM 1027 C C . SER A 1 132 ? -4.314 -2.507 -14.820 1.00 83.75 132 SER A C 1
ATOM 1029 O O . SER A 1 132 ? -3.500 -1.784 -15.383 1.00 83.75 132 SER A O 1
ATOM 1031 N N . ASN A 1 133 ? -5.054 -2.071 -13.792 1.00 93.69 133 ASN A N 1
ATOM 1032 C CA . ASN A 1 133 ? -4.966 -0.714 -13.254 1.00 93.69 133 ASN A CA 1
ATOM 1033 C C . ASN A 1 133 ? -4.949 -0.723 -11.711 1.00 93.69 133 ASN A C 1
ATOM 1035 O O . ASN A 1 133 ? -6.000 -0.908 -11.088 1.00 93.69 133 ASN A O 1
ATOM 1039 N N . PRO A 1 134 ? -3.782 -0.489 -11.079 1.00 95.19 134 PRO A N 1
ATOM 1040 C CA . PRO A 1 134 ? -3.660 -0.458 -9.622 1.00 95.19 134 PRO A CA 1
ATOM 1041 C C . PRO A 1 134 ? -4.505 0.624 -8.928 1.00 95.19 134 PRO A C 1
ATOM 1043 O O . PRO A 1 134 ? -4.948 0.401 -7.804 1.00 95.19 134 PRO A O 1
ATOM 1046 N N . LYS A 1 135 ? -4.796 1.756 -9.592 1.00 97.19 135 LYS A N 1
ATOM 1047 C CA . LYS A 1 135 ? -5.670 2.819 -9.052 1.00 97.19 135 LYS A CA 1
ATOM 1048 C C . LYS A 1 135 ? -7.108 2.316 -8.884 1.00 97.19 135 LYS A C 1
ATOM 1050 O O . LYS A 1 135 ? -7.744 2.542 -7.857 1.00 97.19 135 LYS A O 1
ATOM 1055 N N . ILE A 1 136 ? -7.605 1.582 -9.883 1.00 96.94 136 ILE A N 1
ATOM 1056 C CA . ILE A 1 136 ? -8.947 0.978 -9.857 1.00 96.94 136 ILE A CA 1
ATOM 1057 C C . ILE A 1 136 ? -9.014 -0.144 -8.823 1.00 96.94 136 ILE A C 1
ATOM 1059 O O . ILE A 1 136 ? -9.991 -0.222 -8.080 1.00 96.94 136 ILE A O 1
ATOM 1063 N N . LEU A 1 137 ? -7.963 -0.966 -8.723 1.00 97.12 137 LEU A N 1
ATOM 1064 C CA . LEU A 1 137 ? -7.871 -1.985 -7.679 1.00 97.12 137 LEU A CA 1
ATOM 1065 C C . LEU A 1 137 ? -7.964 -1.354 -6.284 1.00 97.12 137 LEU A C 1
ATOM 1067 O O . LEU A 1 137 ? -8.742 -1.831 -5.463 1.00 97.12 137 LEU A O 1
ATOM 1071 N N . LEU A 1 138 ? -7.215 -0.276 -6.023 1.00 98.00 138 LEU A N 1
ATOM 1072 C CA . LEU A 1 138 ? -7.279 0.439 -4.748 1.00 98.00 138 LEU A CA 1
ATOM 1073 C C . LEU A 1 138 ? -8.712 0.887 -4.434 1.00 98.00 138 LEU A C 1
ATOM 1075 O O . LEU A 1 138 ? -9.216 0.614 -3.346 1.00 98.00 138 LEU A O 1
ATOM 1079 N N . ALA A 1 139 ? -9.383 1.529 -5.391 1.00 97.75 139 ALA A N 1
ATOM 1080 C CA . ALA A 1 139 ? -10.755 1.999 -5.226 1.00 97.75 139 ALA A CA 1
ATOM 1081 C C . ALA A 1 139 ? -11.734 0.855 -4.901 1.00 97.75 139 ALA A C 1
ATOM 1083 O O . ALA A 1 139 ? -12.526 0.960 -3.963 1.00 97.75 139 ALA A O 1
ATOM 1084 N N . GLN A 1 140 ? -11.656 -0.256 -5.636 1.00 97.31 140 GLN A N 1
ATOM 1085 C CA . GLN A 1 140 ? -12.506 -1.430 -5.419 1.00 97.31 140 GLN A CA 1
ATOM 1086 C C . GLN A 1 140 ? -12.239 -2.098 -4.065 1.00 97.31 140 GLN A C 1
ATOM 1088 O O . GLN A 1 140 ? -13.181 -2.458 -3.356 1.00 97.31 140 GLN A O 1
ATOM 1093 N N . SER A 1 141 ? -10.971 -2.229 -3.675 1.00 97.31 141 SER A N 1
ATOM 1094 C CA . SER A 1 141 ? -10.581 -2.805 -2.387 1.00 97.31 141 SER A CA 1
ATOM 1095 C C . SER A 1 141 ? -11.020 -1.931 -1.211 1.00 97.31 141 SER A C 1
ATOM 1097 O O . SER A 1 141 ? -11.517 -2.454 -0.214 1.00 97.31 141 SER A O 1
ATOM 1099 N N . LEU A 1 142 ? -10.913 -0.604 -1.335 1.00 96.94 142 LEU A N 1
ATOM 1100 C CA . LEU A 1 142 ? -11.420 0.333 -0.329 1.00 96.94 142 LEU A CA 1
ATOM 1101 C C . LEU A 1 142 ? -12.943 0.292 -0.228 1.00 96.94 142 LEU A C 1
ATOM 1103 O O . LEU A 1 142 ? -13.466 0.287 0.882 1.00 96.94 142 LEU A O 1
ATOM 1107 N N . HIS A 1 143 ? -13.658 0.210 -1.354 1.00 96.94 143 HIS A N 1
ATOM 1108 C CA . HIS A 1 143 ? -15.108 0.019 -1.348 1.00 96.94 143 HIS A CA 1
ATOM 1109 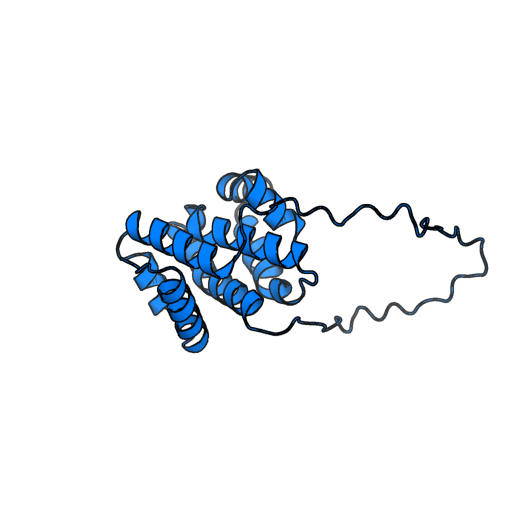C C . HIS A 1 143 ? -15.494 -1.267 -0.614 1.00 96.94 143 HIS A C 1
ATOM 1111 O O . HIS A 1 143 ? -16.313 -1.226 0.302 1.00 96.94 143 HIS A O 1
ATOM 1117 N N . LYS A 1 144 ? -14.848 -2.392 -0.946 1.00 96.94 144 LYS A N 1
ATOM 1118 C CA . LYS A 1 144 ? -15.068 -3.672 -0.265 1.00 96.94 144 LYS A CA 1
ATOM 1119 C C . LYS A 1 144 ? -14.814 -3.557 1.239 1.00 96.94 144 LYS A C 1
ATOM 1121 O O . LYS A 1 144 ? -15.647 -4.004 2.026 1.00 96.94 144 LYS A O 1
ATOM 1126 N N . LEU A 1 145 ? -13.717 -2.918 1.647 1.00 95.94 145 LEU A N 1
ATOM 1127 C CA . LEU A 1 145 ? -13.437 -2.689 3.062 1.00 95.94 145 LEU A CA 1
ATOM 1128 C C . LEU A 1 145 ? -14.517 -1.816 3.725 1.00 95.94 145 LEU A C 1
ATOM 1130 O O . LEU A 1 145 ? -14.995 -2.158 4.802 1.00 95.94 145 LEU A O 1
ATOM 1134 N N . SER A 1 146 ? -14.945 -0.734 3.071 1.00 95.44 146 SER A N 1
ATOM 1135 C CA . SER A 1 146 ? -16.015 0.148 3.561 1.00 95.44 146 SER A CA 1
ATOM 1136 C C . SER A 1 146 ? -17.320 -0.619 3.760 1.00 95.44 146 SER A C 1
ATOM 1138 O O . SER A 1 146 ? -17.968 -0.476 4.786 1.00 95.44 146 SER A O 1
ATOM 1140 N N . THR A 1 147 ? -17.682 -1.507 2.828 1.00 95.69 147 THR A N 1
ATOM 1141 C CA . THR A 1 147 ? -18.888 -2.341 2.970 1.00 95.69 147 THR A CA 1
ATOM 1142 C C . THR A 1 147 ? -18.787 -3.350 4.114 1.00 95.69 147 THR A C 1
ATOM 1144 O O . THR A 1 147 ? -19.797 -3.656 4.743 1.00 95.69 147 THR A O 1
ATOM 1147 N N . ALA A 1 148 ? -17.583 -3.854 4.407 1.00 93.69 148 ALA A N 1
ATOM 1148 C CA . ALA A 1 148 ? -17.347 -4.769 5.521 1.00 93.69 148 ALA A CA 1
ATOM 1149 C C . ALA A 1 148 ? -17.339 -4.047 6.880 1.00 93.69 148 ALA A C 1
ATOM 1151 O O . ALA A 1 148 ? -17.765 -4.619 7.883 1.00 93.69 148 ALA A O 1
ATOM 1152 N N . CYS A 1 149 ? -16.892 -2.788 6.908 1.00 90.25 149 CYS A N 1
ATOM 1153 C CA . CYS A 1 149 ? -16.817 -1.948 8.103 1.00 90.25 149 CYS A CA 1
ATOM 1154 C C . CYS A 1 149 ? -17.412 -0.54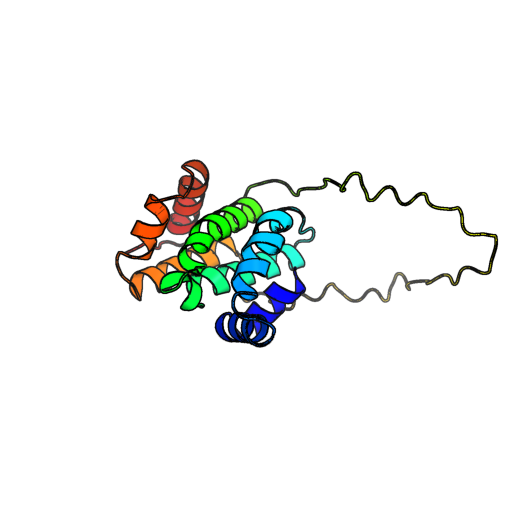5 7.842 1.00 90.25 149 CYS A C 1
ATOM 1156 O O . CYS A 1 149 ? -16.648 0.426 7.748 1.00 90.25 149 CYS A O 1
ATOM 1158 N N . PRO A 1 150 ? -18.753 -0.414 7.740 1.00 91.62 150 PRO A N 1
ATOM 1159 C CA . PRO A 1 150 ? -19.399 0.844 7.365 1.00 91.62 150 PRO A CA 1
ATOM 1160 C C . PRO A 1 150 ? -19.017 2.018 8.269 1.00 91.62 150 PRO A C 1
ATOM 1162 O O . PRO A 1 150 ? -18.924 1.881 9.491 1.00 91.62 150 PRO A O 1
ATOM 1165 N N . GLY A 1 151 ? -18.763 3.180 7.664 1.00 89.50 151 GLY A N 1
ATOM 1166 C CA . GLY A 1 151 ? -18.375 4.413 8.359 1.00 89.50 151 GLY A CA 1
ATOM 1167 C C . GLY A 1 151 ? -16.923 4.468 8.860 1.00 89.50 151 GLY A C 1
ATOM 1168 O O . GLY A 1 151 ? -16.404 5.560 9.107 1.00 89.50 151 GLY A O 1
ATOM 1169 N N . ARG A 1 152 ? -16.214 3.333 8.949 1.00 90.12 152 ARG A N 1
ATOM 1170 C CA . ARG A 1 152 ? -14.824 3.295 9.435 1.00 90.12 152 ARG A CA 1
ATOM 1171 C C . ARG A 1 152 ? -13.859 3.921 8.432 1.00 90.12 152 ARG A C 1
ATOM 1173 O O . ARG A 1 152 ? -13.145 4.855 8.792 1.00 90.12 152 ARG A O 1
ATOM 1180 N N . VAL A 1 153 ? -13.874 3.471 7.177 1.00 92.06 153 VAL A N 1
ATOM 1181 C CA . VAL A 1 153 ? -12.968 3.985 6.132 1.00 92.06 153 VAL A CA 1
ATOM 1182 C C . VAL A 1 153 ? -13.168 5.493 5.903 1.00 92.06 153 VAL A C 1
ATOM 1184 O O . VAL A 1 153 ? -12.177 6.223 5.986 1.00 92.06 153 VAL A O 1
ATOM 1187 N N . PRO A 1 154 ? -14.403 6.017 5.731 1.00 91.50 154 PRO A N 1
ATOM 1188 C CA . PRO A 1 154 ? -14.625 7.462 5.637 1.00 91.50 154 PRO A CA 1
ATOM 1189 C C . PRO A 1 154 ? -14.085 8.251 6.840 1.00 91.50 154 PRO A C 1
ATOM 1191 O O . PRO A 1 154 ? -13.460 9.297 6.657 1.00 91.50 154 PRO A O 1
ATOM 1194 N N . SER A 1 155 ? -14.258 7.742 8.068 1.00 90.06 155 SER A N 1
ATOM 1195 C CA . SER A 1 155 ? -13.750 8.417 9.273 1.00 90.06 155 SER A CA 1
ATOM 1196 C C . SER A 1 155 ? -12.217 8.528 9.282 1.00 90.06 155 SER A C 1
ATOM 1198 O O . SER A 1 155 ? -11.670 9.597 9.574 1.00 90.06 155 SER A O 1
ATOM 1200 N N . MET A 1 156 ? -11.516 7.466 8.871 1.00 89.62 156 MET A N 1
ATOM 1201 C CA . MET A 1 156 ? -10.052 7.429 8.805 1.00 89.62 156 MET A C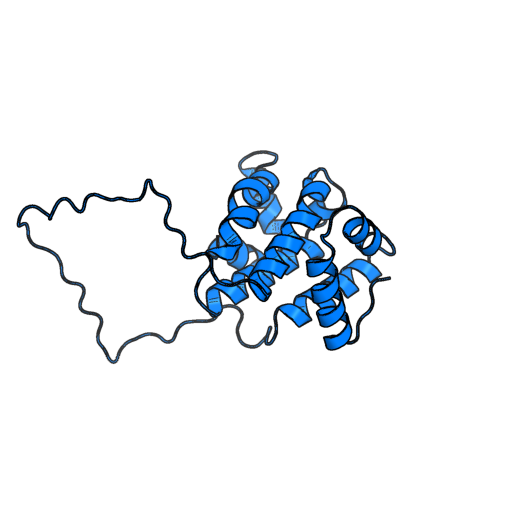A 1
ATOM 1202 C C . MET A 1 156 ? -9.501 8.374 7.731 1.00 89.62 156 MET A C 1
ATOM 1204 O O . MET A 1 156 ? -8.495 9.049 7.961 1.00 89.62 156 MET A O 1
ATOM 1208 N N . LEU A 1 157 ? -10.195 8.485 6.594 1.00 89.50 157 LEU A N 1
ATOM 1209 C CA . LEU A 1 157 ? -9.852 9.436 5.534 1.00 89.50 157 LEU A CA 1
ATOM 1210 C C . LEU A 1 157 ? -9.997 10.889 6.005 1.00 89.50 157 LEU A C 1
ATOM 1212 O O . LEU A 1 157 ? -9.108 11.702 5.767 1.00 89.50 157 LEU A O 1
ATOM 1216 N N . SER A 1 158 ? -11.081 11.207 6.719 1.00 82.38 158 SER A N 1
ATOM 1217 C CA . SER A 1 158 ? -11.380 12.582 7.149 1.00 82.38 158 SER A CA 1
ATOM 1218 C C . SER A 1 158 ? -10.415 13.151 8.196 1.00 82.38 158 SER A C 1
ATOM 1220 O O . SER A 1 158 ? -10.311 14.365 8.343 1.00 82.38 158 SER A O 1
ATOM 1222 N N . THR A 1 159 ? -9.709 12.284 8.926 1.00 76.38 159 THR A N 1
ATOM 1223 C CA . THR A 1 159 ? -8.905 12.690 10.087 1.00 76.38 159 THR A CA 1
ATOM 1224 C C . THR A 1 159 ? -7.516 13.199 9.691 1.00 76.38 159 THR A C 1
ATOM 1226 O O . THR A 1 159 ? -6.937 14.014 10.410 1.00 76.38 159 THR A O 1
ATOM 1229 N N . SER A 1 160 ? -6.924 12.700 8.598 1.00 77.38 160 SER A N 1
ATOM 1230 C CA . SER A 1 160 ? -5.494 12.947 8.326 1.00 77.38 160 SER A CA 1
ATOM 1231 C C . SER A 1 160 ? -5.067 12.892 6.858 1.00 77.38 160 SER A C 1
ATOM 1233 O O . SER A 1 160 ? -3.874 13.025 6.595 1.00 77.38 160 SER A O 1
ATOM 1235 N N . LEU A 1 161 ? -5.978 12.670 5.901 1.00 86.94 161 LEU A N 1
ATOM 1236 C CA . LEU A 1 161 ? -5.602 12.667 4.486 1.00 86.94 161 LEU A CA 1
ATOM 1237 C C . LEU A 1 161 ? -5.555 14.107 3.967 1.00 86.94 161 LEU A C 1
ATOM 1239 O O . LEU A 1 161 ? -6.478 14.887 4.211 1.00 86.94 161 LEU A O 1
ATOM 1243 N N . ASN A 1 162 ? -4.491 14.473 3.252 1.00 89.00 162 ASN A N 1
ATOM 1244 C CA . ASN A 1 162 ? -4.407 15.802 2.652 1.00 89.00 162 ASN A CA 1
ATOM 1245 C C . ASN A 1 162 ? -5.485 15.999 1.553 1.00 89.00 162 ASN A C 1
ATOM 1247 O O . ASN A 1 162 ? -6.022 15.043 0.986 1.00 89.00 162 ASN A O 1
ATOM 1251 N N . ALA A 1 163 ? -5.827 17.258 1.262 1.00 90.06 163 ALA A N 1
ATOM 1252 C CA . ALA A 1 163 ? -6.919 17.580 0.337 1.00 90.06 163 ALA A CA 1
ATOM 1253 C C . ALA A 1 163 ? -6.650 17.105 -1.103 1.00 90.06 163 ALA A C 1
ATOM 1255 O O . ALA A 1 163 ? -7.569 16.679 -1.799 1.00 90.06 163 ALA A O 1
ATOM 1256 N N . GLU A 1 164 ? -5.390 17.144 -1.535 1.00 91.88 164 GLU A N 1
ATOM 1257 C CA . GLU A 1 164 ? -4.988 16.740 -2.881 1.00 91.88 164 GLU A CA 1
ATOM 1258 C C . GLU A 1 164 ? -5.109 15.220 -3.085 1.00 91.88 164 GLU A C 1
ATOM 1260 O O . GLU A 1 164 ? -5.737 14.766 -4.042 1.00 91.88 164 GLU A O 1
ATOM 1265 N N . ALA A 1 165 ? -4.612 14.410 -2.145 1.00 92.88 165 ALA A N 1
ATOM 1266 C CA . ALA A 1 165 ? -4.761 12.958 -2.198 1.00 92.88 165 ALA A CA 1
ATOM 1267 C C . ALA A 1 165 ? -6.232 12.538 -2.102 1.00 92.88 165 ALA A C 1
ATOM 1269 O O . ALA A 1 165 ? -6.639 11.583 -2.764 1.00 92.88 165 ALA A O 1
ATOM 1270 N N . LEU A 1 166 ? -7.055 13.269 -1.340 1.00 93.25 166 LEU A N 1
ATOM 1271 C CA . LEU A 1 166 ? -8.501 13.047 -1.317 1.00 93.25 166 LEU A CA 1
ATOM 1272 C C . LEU A 1 166 ? -9.127 13.264 -2.705 1.00 93.25 166 LEU A C 1
ATOM 1274 O O . LEU A 1 166 ? -9.974 12.472 -3.117 1.00 93.25 166 LEU A O 1
ATOM 1278 N N . GLN A 1 167 ? -8.707 14.298 -3.439 1.00 94.88 167 GLN A N 1
ATOM 1279 C CA . GLN A 1 167 ? -9.199 14.573 -4.789 1.00 94.88 167 GLN A CA 1
ATOM 1280 C C . GLN A 1 167 ? -8.811 13.460 -5.774 1.00 94.88 167 GLN A C 1
ATOM 1282 O O . GLN A 1 167 ? -9.671 12.978 -6.516 1.00 94.88 167 GLN A O 1
ATOM 1287 N N . TYR A 1 168 ? -7.556 13.000 -5.749 1.00 96.94 168 TYR A N 1
ATOM 1288 C CA . TYR A 1 168 ? -7.129 11.857 -6.564 1.00 96.94 168 TYR A CA 1
ATOM 1289 C C . TYR A 1 168 ? -7.925 10.594 -6.223 1.00 96.94 168 TYR A C 1
ATOM 1291 O O . TYR A 1 168 ? -8.461 9.934 -7.116 1.00 96.94 168 TYR A O 1
ATOM 1299 N N . LEU A 1 169 ? -8.088 10.302 -4.928 1.00 96.06 169 LEU A N 1
ATOM 1300 C CA . LEU A 1 169 ? -8.854 9.152 -4.461 1.00 96.06 169 LEU A CA 1
ATOM 1301 C C . LEU A 1 169 ? -10.313 9.200 -4.935 1.00 96.06 169 LEU A C 1
ATOM 1303 O O . LEU A 1 169 ? -10.843 8.184 -5.385 1.00 96.06 169 LEU A O 1
ATOM 1307 N N . GLN A 1 170 ? -10.960 10.369 -4.886 1.00 95.25 170 GLN A N 1
ATOM 1308 C CA . GLN A 1 170 ? -12.308 10.550 -5.435 1.00 95.25 170 GLN A CA 1
ATOM 1309 C C . GLN A 1 170 ? -12.355 10.249 -6.937 1.00 95.25 170 GLN A C 1
ATOM 1311 O O . GLN A 1 170 ? -13.280 9.573 -7.388 1.00 95.25 170 GLN A O 1
ATOM 1316 N N . GLY A 1 171 ? -11.345 10.681 -7.698 1.00 97.00 171 GLY A N 1
ATOM 1317 C CA . GLY A 1 171 ? -11.210 10.343 -9.115 1.00 97.00 171 GLY A CA 1
ATOM 1318 C C . GLY A 1 171 ? -11.131 8.832 -9.355 1.00 97.00 171 GLY A C 1
ATOM 1319 O O . GLY A 1 171 ? -11.804 8.312 -10.246 1.00 97.00 171 GLY A O 1
ATOM 1320 N N . TYR A 1 172 ? -10.381 8.100 -8.525 1.00 97.62 172 TYR A N 1
ATOM 1321 C CA . TYR A 1 172 ? -10.286 6.640 -8.640 1.00 97.62 172 TYR A CA 1
ATOM 1322 C C . TYR A 1 172 ? -11.610 5.945 -8.317 1.00 97.62 172 TYR A C 1
ATOM 1324 O O . TYR A 1 172 ? -12.012 5.034 -9.038 1.00 97.62 172 TYR A O 1
ATOM 1332 N N . LEU A 1 173 ? -12.300 6.381 -7.257 1.00 96.88 173 LEU A N 1
ATOM 1333 C CA . LEU A 1 173 ? -13.607 5.844 -6.860 1.00 96.88 173 LEU A CA 1
ATOM 1334 C C . LEU A 1 173 ? -14.652 6.055 -7.966 1.00 96.88 173 LEU A C 1
ATOM 1336 O O . LEU A 1 173 ? -15.388 5.126 -8.301 1.00 96.88 173 LEU A O 1
ATOM 1340 N N . GLN A 1 174 ? -14.663 7.236 -8.592 1.00 96.88 174 GLN A N 1
ATOM 1341 C CA . GLN A 1 174 ? -15.532 7.538 -9.733 1.00 96.88 174 GLN A CA 1
ATOM 1342 C C . GLN A 1 174 ? -15.198 6.676 -10.954 1.00 96.88 174 GLN A C 1
ATOM 1344 O O . GLN A 1 174 ? -16.096 6.067 -11.532 1.00 96.88 174 GLN A O 1
ATOM 1349 N N . ALA A 1 175 ? -13.917 6.565 -11.319 1.00 96.12 175 ALA A N 1
ATOM 1350 C CA . ALA A 1 175 ? -13.481 5.733 -12.441 1.00 96.12 175 ALA A CA 1
ATOM 1351 C C . ALA A 1 175 ? -13.806 4.243 -12.227 1.00 96.12 175 ALA A C 1
ATOM 1353 O O . ALA A 1 175 ? -14.125 3.532 -13.177 1.00 96.12 175 ALA A O 1
ATOM 1354 N N . ALA A 1 176 ? -13.775 3.779 -10.976 1.00 95.88 176 ALA A N 1
ATOM 1355 C CA . ALA A 1 176 ? -14.168 2.429 -10.588 1.00 95.88 176 ALA A CA 1
ATOM 1356 C C . ALA A 1 176 ? -15.689 2.252 -10.403 1.00 95.88 176 ALA A C 1
ATOM 1358 O O . ALA A 1 176 ? -16.136 1.125 -10.202 1.00 95.88 176 ALA A O 1
ATOM 1359 N N . SER A 1 177 ? -16.484 3.327 -10.485 1.00 96.38 177 SER A N 1
ATOM 1360 C CA . SER A 1 177 ? -17.935 3.332 -10.232 1.00 96.38 177 SER A CA 1
ATOM 1361 C C . SER A 1 177 ? -18.328 2.787 -8.849 1.00 96.38 177 SER A C 1
ATOM 1363 O O . SER A 1 177 ? -19.326 2.081 -8.711 1.00 96.38 177 SER A O 1
ATOM 1365 N N . VAL A 1 178 ? -17.548 3.116 -7.814 1.00 96.19 178 VAL A N 1
ATOM 1366 C CA . VAL A 1 178 ? -17.784 2.687 -6.424 1.00 96.19 178 VAL A CA 1
ATOM 1367 C C . VAL A 1 178 ? -17.874 3.877 -5.469 1.00 96.19 178 VAL A C 1
ATOM 1369 O O . VAL A 1 178 ? -17.375 4.965 -5.751 1.00 96.19 178 VAL A O 1
ATOM 1372 N N . GLN A 1 179 ? -18.506 3.672 -4.313 1.00 93.19 179 GLN A N 1
ATOM 1373 C CA . GLN A 1 179 ? -18.645 4.683 -3.261 1.00 93.19 179 GLN A CA 1
ATOM 1374 C C . GLN A 1 179 ? -18.305 4.088 -1.897 1.00 93.19 179 GLN A C 1
ATOM 1376 O O . GLN A 1 179 ? -18.580 2.919 -1.640 1.00 93.19 179 GLN A O 1
ATOM 1381 N N . LEU A 1 180 ? -17.698 4.881 -1.020 1.00 92.56 180 LEU A N 1
ATOM 1382 C CA . LEU A 1 180 ? -17.423 4.455 0.350 1.00 92.56 180 LEU A CA 1
ATOM 1383 C C . LEU A 1 180 ? -18.699 4.599 1.188 1.00 92.56 180 LEU A C 1
ATOM 1385 O O . LEU A 1 180 ? -19.367 5.630 1.112 1.00 92.56 180 LEU A O 1
ATOM 1389 N N . VAL A 1 181 ? -19.024 3.555 1.952 1.00 87.94 181 VAL A N 1
ATOM 1390 C CA . VAL A 1 181 ? -20.207 3.439 2.826 1.00 87.94 181 VAL A CA 1
ATOM 1391 C C . VAL A 1 181 ? -19.829 3.332 4.296 1.00 87.94 181 VAL A C 1
ATOM 1393 O O . VAL A 1 181 ? -18.724 2.826 4.600 1.00 87.94 181 VAL A O 1
#

InterPro domains:
  IPR005043 Exportin-2, C-terminal [PF03378] (2-172)
  IPR011989 Armadillo-like helical [G3DSA:1.25.10.10] (1-176)
  IPR016024 Armadillo-type fold [SSF48371] (3-174)

Organism: Oncorhynchus mykiss (NCBI:txid8022)

Sequence (181 aa):
MVFINLYGVKYGAIALQEIFDSIQPKMFGMVLEKIVIPEVQKVSGPVEKKICAVGITKILTECPAMIDTEYTKLWTPLLQALIGLFELPEDDSIPDDEHFIDIEDTPGYQTAFSQLAFAGKKEHDPIGDVVSNPKILLAQSLHKLSTACPGRVPSMLSTSLNAEALQYLQGYLQAASVQLV

Secondary structure (DSSP, 8-state):
-HHHHHHHHHH-HHHHHHHHHHHSTTHHHHHIIIIIHHHGGG--SHHHHHHHHHHHHHHHHH-THHHHSTTHHHHHHHHHHHHHHHHSPP--PPPGGG--------S---------TT-PPPP--SSGGG-S-HHHHHHHHHHHHHHHSTTHHHHHHHHH--HHHHHHHHHHHHHTT----

Foldseek 3Di:
DLVLLLCCLVPNLQVSQCVQVVVPNCSSLVCLVVPLLPCLLQQDDPLSLLSSLNSLLRNLQVHVCCQPHPVVVSNQSSLLSSLCSVPPHRDPDDPPVPPPPCPVDDPDDDDDDDDDPPPDDPDDRPCPPVPVDSLLVSLVSQLVSLVVPPPRSVVSCVPDHDPVSVVSNVVSNVVNVGDRD

pLDDT: mean 88.1, std 13.65, range [47.38, 98.38]

Radius of gyration: 19.22 Å; chains: 1; bounding box: 65×33×46 Å